Protein AF-A0A358MJB3-F1 (afdb_monomer_lite)

Radius of gyration: 23.15 Å; chains: 1; bounding box: 48×62×45 Å

Foldseek 3Di:
DDPVVVVVCVVVVVVVVVVVVPPDPPPAWDWDKAWPDPDDDAFAKTFIFTATGPPPDGDGDAADPLFFPFWWKQDPVGIDGADDDGGDPRNGIDGHHPDDIDIDTDTDDDDDDDPDPVVVVVVD

Structure (mmCIF, N/CA/C/O backbone):
data_AF-A0A358MJB3-F1
#
_entry.id   AF-A0A358MJB3-F1
#
loop_
_atom_site.group_PDB
_atom_site.id
_atom_site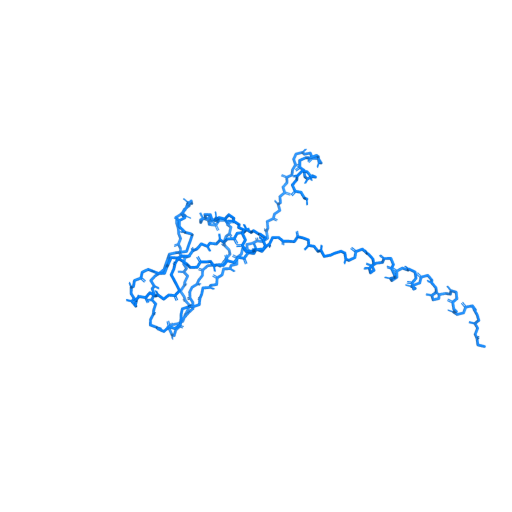.type_symbol
_atom_site.label_atom_id
_atom_site.label_alt_id
_atom_site.label_comp_id
_atom_site.label_asym_id
_atom_site.label_entity_id
_atom_site.label_seq_id
_atom_site.pdbx_PDB_ins_code
_atom_site.Cartn_x
_atom_site.Cartn_y
_atom_site.Cartn_z
_atom_site.occupancy
_atom_site.B_iso_or_equiv
_atom_site.auth_seq_id
_atom_site.auth_comp_id
_atom_site.auth_asym_id
_atom_site.auth_atom_id
_atom_site.pdbx_PDB_model_num
ATOM 1 N N . MET A 1 1 ? 30.646 -53.399 -16.638 1.00 47.75 1 MET A N 1
ATOM 2 C CA . MET A 1 1 ? 29.586 -52.392 -16.403 1.00 47.75 1 MET A CA 1
ATOM 3 C C . MET A 1 1 ? 30.109 -51.059 -16.924 1.00 47.75 1 MET A C 1
ATOM 5 O O . MET A 1 1 ? 31.195 -50.655 -16.541 1.00 47.75 1 MET A O 1
ATOM 9 N N . ASN A 1 2 ? 29.443 -50.524 -17.946 1.00 50.09 2 ASN A N 1
ATOM 10 C CA . ASN A 1 2 ? 30.062 -49.887 -19.115 1.00 50.09 2 ASN A CA 1
ATOM 11 C C . ASN A 1 2 ? 30.501 -48.429 -18.917 1.00 50.09 2 ASN A C 1
ATOM 13 O O . ASN A 1 2 ? 29.656 -47.572 -18.680 1.00 50.09 2 ASN A O 1
ATOM 17 N N . ALA A 1 3 ? 31.773 -48.127 -19.203 1.00 56.38 3 ALA A N 1
ATOM 18 C CA . ALA A 1 3 ? 32.292 -46.759 -19.364 1.00 56.38 3 ALA A CA 1
ATOM 19 C C . ALA A 1 3 ? 31.509 -45.921 -20.407 1.00 56.38 3 ALA A C 1
ATOM 21 O O . ALA A 1 3 ? 31.467 -44.695 -20.335 1.00 56.38 3 ALA A O 1
ATOM 22 N N . ALA A 1 4 ? 30.828 -46.584 -21.351 1.00 51.50 4 ALA A N 1
ATOM 23 C CA . ALA A 1 4 ? 29.938 -45.951 -22.326 1.00 51.50 4 ALA A CA 1
ATOM 24 C C . ALA A 1 4 ? 28.639 -45.386 -21.707 1.00 51.50 4 ALA A C 1
ATOM 26 O O . ALA A 1 4 ? 28.119 -44.384 -22.194 1.00 51.50 4 ALA A O 1
ATOM 27 N N . LEU A 1 5 ? 28.137 -45.981 -20.614 1.00 52.53 5 LEU A N 1
ATOM 28 C CA . LEU A 1 5 ? 26.964 -45.474 -19.885 1.00 52.53 5 LEU A CA 1
ATOM 29 C C . LEU A 1 5 ? 27.308 -44.163 -19.149 1.00 52.53 5 LEU A C 1
ATOM 31 O O . LEU A 1 5 ? 26.480 -43.263 -19.039 1.00 52.53 5 LEU A O 1
ATOM 35 N N . THR A 1 6 ? 28.563 -44.023 -18.714 1.00 58.62 6 THR A N 1
ATOM 36 C CA . THR A 1 6 ? 29.103 -42.838 -18.034 1.00 58.62 6 THR A CA 1
ATOM 37 C C . THR A 1 6 ? 29.241 -41.637 -18.974 1.00 58.62 6 THR A C 1
ATOM 39 O O . THR A 1 6 ? 28.931 -40.516 -18.578 1.00 58.62 6 THR A O 1
ATOM 42 N N . LEU A 1 7 ? 29.629 -41.855 -20.238 1.00 58.81 7 LEU A N 1
ATOM 43 C CA . LEU A 1 7 ? 29.730 -40.787 -21.245 1.00 58.81 7 LEU A CA 1
ATOM 44 C C . LEU A 1 7 ? 28.352 -40.248 -21.668 1.00 58.81 7 LEU A C 1
ATOM 46 O O . LEU A 1 7 ? 28.174 -39.041 -21.823 1.00 58.81 7 LEU A O 1
ATOM 50 N N . ALA A 1 8 ? 27.359 -41.135 -21.814 1.00 63.56 8 ALA A N 1
ATOM 51 C CA . ALA A 1 8 ? 25.985 -40.753 -22.147 1.00 63.56 8 ALA A CA 1
ATOM 52 C C . ALA A 1 8 ? 25.328 -39.907 -21.044 1.00 63.56 8 ALA A C 1
ATOM 54 O O . ALA A 1 8 ? 24.526 -39.026 -21.350 1.00 63.56 8 ALA A O 1
ATOM 55 N N . ASN A 1 9 ? 25.716 -40.133 -19.786 1.00 71.25 9 ASN A N 1
ATOM 56 C CA . ASN A 1 9 ? 25.254 -39.365 -18.631 1.00 71.25 9 ASN A CA 1
ATOM 57 C C . ASN A 1 9 ? 26.050 -38.065 -18.415 1.00 71.25 9 ASN A C 1
ATOM 59 O O . ASN A 1 9 ? 25.513 -37.109 -17.860 1.00 71.25 9 ASN A O 1
ATOM 63 N N . MET A 1 10 ? 27.289 -37.990 -18.915 1.00 76.75 10 MET A N 1
ATOM 64 C CA . MET A 1 10 ? 28.171 -36.821 -18.791 1.00 76.75 10 MET A CA 1
ATOM 65 C C . MET A 1 10 ? 27.540 -35.546 -19.363 1.00 76.75 10 MET A C 1
ATOM 67 O O . MET A 1 10 ? 27.577 -34.501 -18.726 1.00 76.75 10 MET A O 1
ATOM 71 N N . LYS A 1 11 ? 26.901 -35.630 -20.535 1.00 81.50 11 LYS A N 1
ATOM 72 C CA . LYS A 1 11 ? 26.221 -34.482 -21.164 1.00 81.50 11 LYS A CA 1
ATOM 73 C C . LYS A 1 11 ? 25.066 -33.935 -20.319 1.00 81.50 11 LYS A C 1
ATOM 75 O O . LYS A 1 11 ? 24.883 -32.725 -20.266 1.00 81.50 11 LYS A O 1
ATOM 80 N N . TYR A 1 12 ? 24.324 -34.804 -19.630 1.00 86.19 12 TYR A N 1
ATOM 81 C CA . TYR A 1 12 ? 23.244 -34.382 -18.737 1.00 86.19 12 TYR A CA 1
ATOM 82 C C . TYR A 1 12 ? 23.801 -33.774 -17.448 1.00 86.19 12 TYR A C 1
ATOM 84 O O . TYR A 1 12 ? 23.260 -32.788 -16.971 1.00 86.19 12 TYR A O 1
ATOM 92 N N . ILE A 1 13 ? 24.919 -34.293 -16.928 1.00 86.19 13 ILE A N 1
ATOM 93 C CA . ILE A 1 13 ? 25.612 -33.717 -15.764 1.00 86.19 13 ILE A CA 1
ATOM 94 C C . ILE A 1 13 ? 26.164 -32.321 -16.090 1.00 86.19 13 ILE A C 1
ATOM 96 O O . ILE A 1 13 ? 25.953 -31.389 -15.320 1.00 86.19 13 ILE A O 1
ATOM 100 N N . VAL A 1 14 ? 26.817 -32.156 -17.245 1.00 87.00 14 VAL A N 1
ATOM 101 C CA . VAL A 1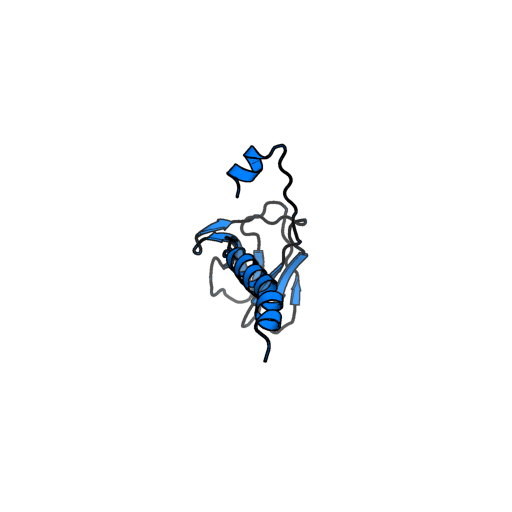 14 ? 27.333 -30.857 -17.713 1.00 87.00 14 VAL A CA 1
ATOM 102 C C . VAL A 1 14 ? 26.193 -29.863 -17.952 1.00 87.00 14 VAL A C 1
ATOM 104 O O . VAL A 1 14 ? 26.295 -28.715 -17.527 1.00 87.00 14 VAL A O 1
ATOM 107 N N . LEU A 1 15 ? 25.087 -30.298 -18.567 1.00 87.25 15 LEU A N 1
ATOM 108 C CA . LEU A 1 15 ? 23.906 -29.455 -18.766 1.00 87.25 15 LEU A CA 1
ATOM 109 C C . LEU A 1 15 ? 23.274 -29.030 -17.433 1.00 87.25 15 LEU A C 1
ATOM 111 O O . LEU A 1 15 ? 22.951 -27.857 -17.266 1.00 87.25 15 LEU A O 1
ATOM 115 N N . SER A 1 16 ? 23.133 -29.949 -16.476 1.00 83.69 16 SER A N 1
ATOM 116 C CA . SER A 1 16 ? 22.608 -29.635 -15.144 1.00 83.69 16 SER A CA 1
ATOM 117 C C . SER A 1 16 ? 23.502 -28.642 -14.402 1.00 83.69 16 SER A C 1
ATOM 119 O O . SER A 1 16 ? 22.993 -27.672 -13.853 1.00 83.69 16 SER A O 1
ATOM 121 N N . LEU A 1 17 ? 24.828 -28.819 -14.443 1.00 85.44 17 LEU A N 1
ATOM 122 C CA . LEU A 1 17 ? 25.782 -27.868 -13.858 1.00 85.44 17 LEU A CA 1
ATOM 123 C C . LEU A 1 17 ? 25.679 -26.476 -14.504 1.00 85.44 17 LEU A C 1
ATOM 125 O O . LEU A 1 17 ? 25.699 -25.471 -13.796 1.00 85.44 17 LEU A O 1
ATOM 129 N N . PHE A 1 18 ? 25.517 -26.410 -15.829 1.00 83.62 18 PHE A N 1
ATOM 130 C CA . PHE A 1 18 ? 25.342 -25.151 -16.554 1.00 83.62 18 PHE A CA 1
ATOM 131 C C . PHE A 1 18 ? 24.024 -24.446 -16.193 1.00 83.62 18 PHE A C 1
ATOM 133 O O . PHE A 1 18 ? 24.026 -23.255 -15.890 1.00 83.62 18 PHE A O 1
ATOM 140 N N . LEU A 1 19 ? 22.907 -25.181 -16.154 1.00 83.56 19 LEU A N 1
ATOM 141 C CA . LEU A 1 19 ? 21.596 -24.638 -15.783 1.00 83.56 19 LEU A CA 1
ATOM 142 C C . LEU A 1 19 ? 21.557 -24.167 -14.324 1.00 83.56 19 LEU A C 1
ATOM 144 O O . LEU A 1 19 ? 20.994 -23.115 -14.037 1.00 83.56 19 LEU A O 1
ATOM 148 N N . SER A 1 20 ? 22.189 -24.901 -13.404 1.00 79.25 20 SER A N 1
ATOM 149 C CA . SER A 1 20 ? 22.295 -24.487 -12.001 1.00 79.25 20 SER A CA 1
ATOM 150 C C . SER A 1 20 ? 23.176 -23.250 -11.816 1.00 79.25 20 SER A C 1
ATOM 152 O O . SER A 1 20 ? 22.880 -22.429 -10.954 1.00 79.25 20 SER A O 1
ATOM 154 N N . SER A 1 21 ? 24.217 -23.068 -12.635 1.00 72.25 21 SER A N 1
ATOM 155 C CA . SER A 1 21 ? 25.059 -21.864 -12.591 1.00 72.25 21 SER A CA 1
ATOM 156 C C . SER A 1 21 ? 24.356 -20.609 -13.122 1.00 72.25 21 SER A C 1
ATOM 158 O O . SER A 1 21 ? 24.790 -19.503 -12.808 1.00 72.25 21 SER A O 1
ATOM 160 N N . ALA A 1 22 ? 23.297 -20.758 -13.923 1.00 70.88 22 ALA A N 1
ATOM 161 C CA . ALA A 1 22 ? 22.502 -19.643 -14.435 1.00 70.88 22 ALA A CA 1
ATOM 162 C C . ALA A 1 22 ? 21.432 -19.153 -13.438 1.00 70.88 22 ALA A C 1
ATOM 164 O O . ALA A 1 22 ? 20.832 -18.102 -13.650 1.00 70.88 22 ALA A O 1
ATOM 165 N N . ALA A 1 23 ? 21.200 -19.883 -12.341 1.00 67.00 23 ALA A N 1
ATOM 166 C CA . ALA A 1 23 ? 20.250 -19.515 -11.294 1.00 67.00 23 ALA A CA 1
ATOM 167 C C . ALA A 1 23 ? 20.854 -18.487 -10.317 1.00 67.00 23 ALA A C 1
ATOM 169 O O . ALA A 1 23 ? 20.971 -18.740 -9.117 1.00 67.00 23 ALA A O 1
ATOM 170 N N . LEU A 1 24 ? 21.271 -17.328 -10.834 1.00 70.00 24 LEU A N 1
ATOM 171 C CA . LEU A 1 24 ? 21.651 -16.196 -9.989 1.00 70.00 24 LEU A CA 1
ATOM 172 C C . LEU A 1 24 ? 20.426 -15.713 -9.193 1.00 70.00 24 LEU A C 1
ATOM 174 O O . LEU A 1 24 ? 19.304 -15.783 -9.705 1.00 70.00 24 LEU A O 1
ATOM 178 N N . PRO A 1 25 ? 20.607 -15.221 -7.952 1.00 65.81 25 PRO A N 1
ATOM 179 C CA . PRO A 1 25 ? 19.516 -14.595 -7.224 1.00 65.81 25 PRO A CA 1
ATOM 180 C C . PRO A 1 25 ? 18.985 -13.432 -8.063 1.00 65.81 25 PRO A C 1
ATOM 182 O O . PRO A 1 25 ? 19.735 -12.534 -8.443 1.00 65.81 25 PRO A O 1
ATOM 185 N N . ALA A 1 26 ? 17.692 -13.463 -8.377 1.00 65.06 26 ALA A N 1
ATOM 186 C CA . ALA A 1 26 ? 17.045 -12.328 -9.006 1.00 65.06 26 ALA A CA 1
ATOM 187 C C . ALA A 1 26 ? 17.039 -11.178 -7.991 1.00 65.06 26 ALA A C 1
ATOM 189 O O . ALA A 1 26 ? 16.374 -11.278 -6.958 1.00 65.06 26 ALA A O 1
ATOM 190 N N . PHE A 1 27 ? 17.780 -10.104 -8.274 1.00 69.50 27 PHE A N 1
ATOM 191 C CA . PHE A 1 27 ? 17.698 -8.852 -7.525 1.00 69.50 27 PHE A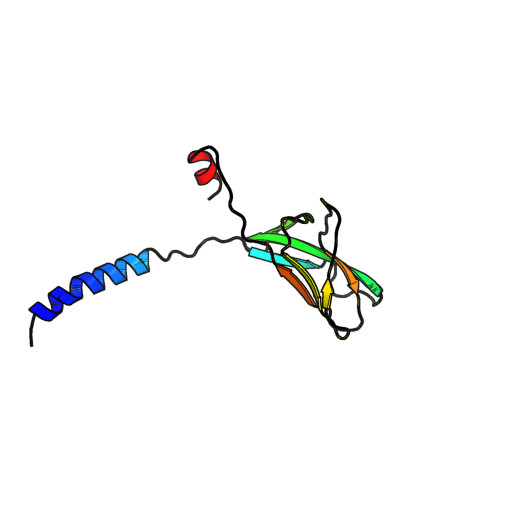 CA 1
ATOM 192 C C . PHE A 1 27 ? 16.329 -8.227 -7.790 1.00 69.50 27 PHE A C 1
ATOM 194 O O . PHE A 1 27 ? 16.134 -7.449 -8.718 1.00 69.50 27 PHE A O 1
ATOM 201 N N . SER A 1 28 ? 15.344 -8.660 -7.011 1.00 74.12 28 SER A N 1
ATOM 202 C CA . SER A 1 28 ? 14.003 -8.095 -7.027 1.00 74.12 28 SER A CA 1
ATOM 203 C C . SER A 1 28 ? 13.895 -7.084 -5.903 1.00 74.12 28 SER A C 1
ATOM 205 O O . SER A 1 28 ? 14.408 -7.307 -4.807 1.00 74.12 28 SER A O 1
ATOM 207 N N . HIS A 1 29 ? 13.203 -5.985 -6.176 1.00 85.44 29 HIS A N 1
ATOM 208 C CA . HIS A 1 29 ? 12.855 -5.033 -5.138 1.00 85.44 29 HIS A CA 1
ATOM 209 C C . HIS A 1 29 ? 11.923 -5.697 -4.115 1.00 85.44 29 HIS A C 1
ATOM 211 O O . HIS A 1 29 ? 11.043 -6.489 -4.458 1.00 85.44 29 HIS A O 1
ATOM 217 N N . GLU A 1 30 ? 12.118 -5.347 -2.854 1.00 91.81 30 GLU A N 1
ATOM 218 C CA . GLU A 1 30 ? 11.182 -5.593 -1.772 1.00 91.81 30 GLU A CA 1
ATOM 219 C C . GLU A 1 30 ? 9.939 -4.720 -1.971 1.00 91.81 30 GLU A C 1
ATOM 221 O O . GLU A 1 30 ? 10.021 -3.559 -2.385 1.00 91.81 30 GLU A O 1
ATOM 226 N N . LEU A 1 31 ? 8.781 -5.279 -1.634 1.00 94.00 31 LEU A N 1
ATOM 227 C CA . LEU A 1 31 ? 7.502 -4.587 -1.622 1.00 94.00 31 LEU A CA 1
ATOM 228 C C . LEU A 1 31 ? 6.826 -4.868 -0.282 1.00 94.00 31 LEU A C 1
ATOM 230 O O . LEU A 1 31 ? 6.617 -6.030 0.067 1.00 94.00 31 LEU A O 1
ATOM 234 N N . TRP A 1 32 ? 6.484 -3.824 0.469 1.00 96.94 32 TRP A N 1
ATOM 235 C CA . TRP A 1 32 ? 5.868 -3.983 1.786 1.00 96.94 32 TRP A CA 1
ATOM 236 C C . TRP A 1 32 ? 4.883 -2.863 2.113 1.00 96.94 32 TRP A C 1
ATOM 238 O O . TRP A 1 32 ? 4.865 -1.814 1.469 1.00 96.94 32 TRP A O 1
ATOM 248 N N . LEU A 1 33 ? 4.041 -3.108 3.117 1.00 97.50 33 LEU A N 1
ATOM 249 C CA . LEU A 1 33 ? 3.151 -2.110 3.699 1.00 97.50 33 LEU A CA 1
ATOM 250 C C . LEU A 1 33 ? 3.786 -1.574 4.982 1.00 97.50 33 LEU A C 1
ATOM 252 O O . LEU A 1 33 ? 4.055 -2.343 5.902 1.00 97.50 33 LEU A O 1
ATOM 256 N N . GLU A 1 34 ? 4.010 -0.267 5.043 1.00 97.62 34 GLU A N 1
ATOM 257 C CA . GLU A 1 34 ? 4.595 0.414 6.199 1.00 97.62 34 GLU A CA 1
ATOM 258 C C . GLU A 1 34 ? 3.538 1.313 6.856 1.00 97.62 34 GLU A C 1
ATOM 260 O O . GLU A 1 34 ? 3.174 2.343 6.276 1.00 97.62 34 GLU A O 1
ATOM 265 N N . PRO A 1 35 ? 3.001 0.955 8.033 1.00 97.50 35 PRO A N 1
ATOM 266 C CA . PRO A 1 35 ? 2.053 1.808 8.733 1.00 97.50 35 PRO A CA 1
ATOM 267 C C . PRO A 1 35 ? 2.753 3.027 9.347 1.00 97.50 35 PRO A C 1
ATOM 269 O O . PRO A 1 35 ? 3.812 2.908 9.956 1.00 97.50 35 PRO A O 1
ATOM 272 N N . GLU A 1 36 ? 2.121 4.203 9.283 1.00 98.06 36 GLU A N 1
ATOM 273 C CA . GLU A 1 36 ? 2.604 5.394 10.004 1.00 98.06 36 GLU A CA 1
ATOM 274 C C . GLU A 1 36 ? 2.586 5.170 11.528 1.00 98.06 36 GLU A C 1
ATOM 276 O O . GLU A 1 36 ? 3.387 5.738 12.273 1.00 98.06 36 GLU A O 1
ATOM 281 N N . LYS A 1 37 ? 1.643 4.343 11.999 1.00 97.94 37 LYS A N 1
ATOM 282 C CA . LYS A 1 37 ? 1.491 3.936 13.397 1.00 97.94 37 LYS A CA 1
ATOM 283 C C . LYS A 1 37 ? 1.086 2.471 13.482 1.00 97.94 37 LYS A C 1
ATOM 285 O O . LYS A 1 37 ? 0.087 2.063 12.900 1.00 97.94 37 LYS A O 1
ATOM 290 N N . TRP A 1 38 ? 1.811 1.710 14.295 1.00 95.69 38 TRP A N 1
ATOM 291 C CA . TRP A 1 38 ? 1.541 0.288 14.539 1.00 95.69 38 TRP A CA 1
ATOM 292 C C . TRP A 1 38 ? 0.321 0.029 15.431 1.00 95.69 38 TRP A C 1
ATOM 294 O O . TRP A 1 38 ? -0.220 -1.072 15.431 1.00 95.69 38 TRP A O 1
ATOM 304 N N . GLN A 1 39 ? -0.107 1.029 16.203 1.00 96.75 39 GLN A N 1
ATOM 305 C CA . GLN A 1 39 ? -1.300 0.973 17.045 1.00 96.75 39 GLN A CA 1
ATOM 306 C C . GLN A 1 39 ? -2.069 2.283 16.899 1.00 96.75 39 GLN A C 1
ATOM 308 O O . GLN A 1 39 ? -1.492 3.368 17.017 1.00 96.75 39 GLN A O 1
ATOM 313 N N . VAL A 1 40 ? -3.372 2.181 16.657 1.00 97.19 40 VAL A N 1
ATOM 314 C CA . VAL A 1 40 ? -4.286 3.321 16.548 1.00 97.19 40 VAL A CA 1
ATOM 315 C C . VAL A 1 40 ? -5.572 3.025 17.325 1.00 97.19 40 VAL A C 1
ATOM 317 O O . VAL A 1 40 ? -5.942 1.855 17.452 1.00 97.19 40 VAL A O 1
ATOM 320 N N . PRO A 1 41 ? -6.263 4.041 17.872 1.00 97.88 41 PRO A N 1
ATOM 321 C CA . PRO A 1 41 ? -7.564 3.835 18.498 1.00 97.88 41 PRO A CA 1
ATOM 322 C C . PRO A 1 41 ? -8.606 3.306 17.505 1.00 97.88 41 PRO A C 1
ATOM 324 O O . PRO A 1 41 ? -8.604 3.674 16.327 1.00 97.88 41 PRO A O 1
ATOM 327 N N . VAL A 1 42 ? -9.539 2.493 17.997 1.00 97.31 42 VAL A N 1
ATOM 328 C CA . VAL A 1 42 ? -10.669 1.991 17.202 1.00 97.31 42 VAL A CA 1
ATOM 329 C C . VAL A 1 42 ? -11.463 3.159 16.607 1.00 97.31 42 VAL A C 1
ATOM 331 O O . VAL A 1 42 ? -11.672 4.179 17.264 1.00 97.31 42 VAL A O 1
ATOM 334 N N . GLY A 1 43 ? -11.884 3.018 15.350 1.00 96.31 43 GLY A N 1
ATOM 335 C CA . GLY A 1 43 ? -12.636 4.033 14.608 1.00 96.31 43 GLY A CA 1
ATOM 336 C C . GLY A 1 43 ? -11.794 5.181 14.044 1.00 96.31 43 GLY A C 1
ATOM 337 O O . GLY A 1 43 ? -12.320 5.983 13.276 1.00 96.31 43 GLY A O 1
ATOM 338 N N . THR A 1 44 ? -10.502 5.265 14.377 1.00 97.50 44 THR A N 1
ATOM 339 C CA . THR A 1 44 ? -9.576 6.228 13.754 1.00 97.50 44 THR A CA 1
ATOM 340 C C . THR A 1 44 ? -8.923 5.645 12.503 1.00 97.50 44 THR A C 1
ATOM 342 O O . THR A 1 44 ? -9.079 4.463 12.206 1.00 97.50 44 THR A O 1
ATOM 345 N N . GLU A 1 45 ? -8.208 6.466 11.7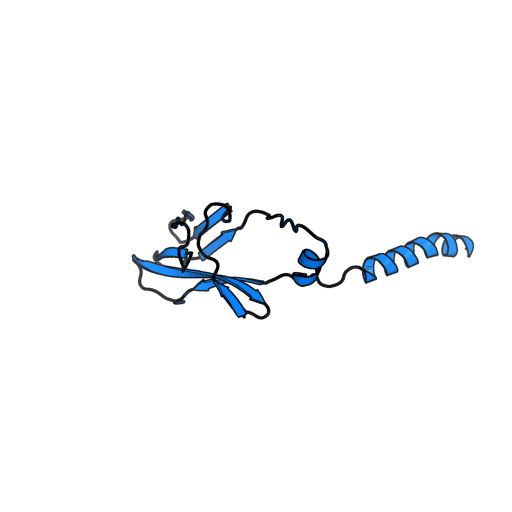37 1.00 97.19 45 GLU A N 1
ATOM 346 C CA . GLU A 1 45 ? -7.586 6.025 10.489 1.00 97.19 45 GLU A CA 1
ATOM 347 C C . GLU A 1 45 ? -6.308 5.213 10.731 1.00 97.19 45 GLU A C 1
ATOM 349 O O . GLU A 1 45 ? -5.365 5.662 11.385 1.00 97.19 45 GLU A O 1
ATOM 354 N N . ILE A 1 46 ? -6.248 4.038 10.110 1.00 98.12 46 ILE A N 1
ATOM 355 C CA . ILE A 1 46 ? -5.002 3.365 9.762 1.00 98.12 46 ILE A CA 1
ATOM 356 C C . ILE A 1 46 ? -4.494 4.019 8.480 1.00 98.12 46 ILE A C 1
ATOM 358 O O . ILE A 1 46 ? -5.186 4.011 7.459 1.00 98.12 46 ILE A O 1
ATOM 362 N N . ARG A 1 47 ? -3.277 4.558 8.540 1.00 98.44 47 ARG A N 1
ATOM 363 C CA . ARG A 1 47 ? -2.571 5.167 7.409 1.00 98.44 47 ARG A CA 1
ATOM 364 C C . ARG A 1 47 ? -1.297 4.369 7.151 1.00 98.44 47 ARG A C 1
ATOM 366 O O . ARG A 1 47 ? -0.504 4.184 8.077 1.00 98.44 47 ARG A O 1
ATOM 373 N N . ALA A 1 48 ? -1.121 3.858 5.935 1.00 98.31 48 ALA A N 1
ATOM 374 C CA . ALA A 1 48 ? 0.044 3.052 5.572 1.00 98.31 48 ALA A CA 1
ATOM 375 C C . ALA A 1 48 ? 0.530 3.310 4.139 1.00 98.31 48 ALA A C 1
ATOM 377 O O . ALA A 1 48 ? -0.247 3.570 3.218 1.00 98.31 48 ALA A O 1
ATOM 378 N N . HIS A 1 49 ? 1.841 3.208 3.956 1.00 98.25 49 HIS A N 1
ATOM 379 C CA . HIS A 1 49 ? 2.519 3.383 2.679 1.00 98.25 49 HIS A CA 1
ATOM 380 C C . HIS A 1 49 ? 2.729 2.024 2.016 1.00 98.25 49 HIS A C 1
ATOM 382 O O . HIS A 1 49 ? 3.180 1.082 2.664 1.00 98.25 49 HIS A O 1
ATOM 388 N N . ILE A 1 50 ? 2.459 1.932 0.714 1.00 97.56 50 ILE A N 1
ATOM 389 C CA . ILE A 1 50 ? 2.979 0.840 -0.111 1.00 97.56 50 ILE A CA 1
ATOM 390 C C . ILE A 1 50 ? 4.403 1.243 -0.488 1.00 97.56 50 ILE A C 1
ATOM 392 O O . ILE A 1 50 ? 4.585 2.237 -1.188 1.00 97.56 50 ILE A O 1
ATOM 396 N N . ARG A 1 51 ? 5.411 0.516 -0.014 1.00 97.06 51 ARG A N 1
ATOM 397 C CA . ARG A 1 51 ? 6.821 0.835 -0.257 1.00 97.06 51 ARG A CA 1
ATOM 398 C C . ARG A 1 51 ? 7.435 -0.142 -1.239 1.00 97.06 51 ARG A C 1
ATOM 400 O O . ARG A 1 51 ? 7.170 -1.337 -1.164 1.00 97.06 51 ARG A O 1
ATOM 407 N N . ASN A 1 52 ? 8.261 0.375 -2.143 1.00 94.38 52 ASN A N 1
ATOM 408 C CA . ASN A 1 52 ? 9.057 -0.419 -3.075 1.00 94.38 52 ASN A CA 1
ATOM 409 C C . ASN A 1 52 ? 10.530 -0.008 -2.958 1.00 94.38 52 ASN A C 1
ATOM 411 O O . ASN A 1 52 ? 10.841 1.185 -3.045 1.00 94.38 52 ASN A O 1
ATOM 415 N N . GLY A 1 53 ? 11.421 -0.963 -2.690 1.00 92.75 53 GLY A N 1
ATOM 416 C CA . GLY A 1 53 ? 12.808 -0.660 -2.342 1.00 92.75 53 GLY A CA 1
ATOM 417 C C . GLY A 1 53 ? 13.703 -1.879 -2.153 1.00 92.75 53 GLY A C 1
ATOM 418 O O . GLY A 1 53 ? 13.390 -2.963 -2.617 1.00 92.75 53 GLY A O 1
ATOM 419 N N . GLU A 1 54 ? 14.826 -1.700 -1.466 1.00 89.94 54 GLU A N 1
ATOM 420 C CA . GLU A 1 54 ? 15.774 -2.768 -1.124 1.00 89.94 54 GLU A CA 1
ATOM 421 C C . GLU A 1 54 ? 16.328 -2.507 0.281 1.00 89.94 54 GLU A C 1
ATOM 423 O O . GLU A 1 54 ? 16.537 -1.347 0.661 1.00 89.94 54 GLU A O 1
ATOM 428 N N . LYS A 1 55 ? 16.597 -3.560 1.065 1.00 90.31 55 LYS A N 1
ATOM 429 C CA . LYS A 1 55 ? 17.112 -3.433 2.439 1.00 90.31 55 LYS A CA 1
ATOM 430 C C . LYS A 1 55 ? 16.200 -2.558 3.318 1.00 90.31 55 LYS A C 1
ATOM 432 O O . LYS A 1 55 ? 16.696 -1.769 4.129 1.00 90.31 55 LYS A O 1
ATOM 437 N N . LEU A 1 56 ? 14.882 -2.655 3.119 1.00 90.94 56 LEU A N 1
ATOM 438 C CA . LEU A 1 56 ? 13.833 -1.854 3.762 1.00 90.94 56 LEU A CA 1
ATOM 439 C C . LEU A 1 56 ? 14.001 -0.334 3.594 1.00 90.94 56 LEU A C 1
ATOM 441 O O . LEU A 1 56 ? 13.575 0.459 4.435 1.00 90.94 56 LEU A O 1
ATOM 445 N N . LYS A 1 57 ? 14.621 0.100 2.493 1.00 92.38 57 LYS A N 1
ATOM 446 C CA . LYS A 1 57 ? 14.702 1.508 2.089 1.00 92.38 57 LYS A CA 1
ATOM 447 C C . LYS A 1 57 ? 14.143 1.644 0.688 1.00 92.38 57 LYS A C 1
ATOM 449 O O . LYS A 1 57 ? 14.595 0.975 -0.233 1.00 92.38 57 LYS A O 1
ATOM 454 N N . GLY A 1 58 ? 13.152 2.509 0.525 1.00 92.81 58 GLY A N 1
ATOM 455 C CA . GLY A 1 58 ? 12.401 2.572 -0.721 1.00 92.81 58 GLY A CA 1
ATOM 456 C C . GLY A 1 58 ? 11.552 3.816 -0.856 1.00 92.81 58 GLY A C 1
ATOM 457 O O . GLY A 1 58 ? 11.500 4.650 0.049 1.00 92.81 58 GLY A O 1
ATOM 458 N N . LEU A 1 59 ? 10.879 3.911 -1.993 1.00 94.69 59 LEU A N 1
ATOM 459 C CA . LEU A 1 59 ? 9.950 4.984 -2.318 1.00 94.69 59 LEU A CA 1
ATOM 460 C C . LEU A 1 59 ? 8.535 4.602 -1.889 1.00 94.69 59 LEU A C 1
ATOM 462 O O . LEU A 1 59 ? 8.169 3.425 -1.909 1.00 94.69 59 LEU A O 1
ATOM 466 N N . ASP A 1 60 ? 7.742 5.615 -1.560 1.00 97.31 60 ASP A N 1
ATOM 467 C CA . ASP A 1 60 ? 6.313 5.446 -1.333 1.00 97.31 60 ASP A CA 1
ATOM 468 C C . ASP A 1 60 ? 5.593 5.452 -2.683 1.00 97.31 60 ASP A C 1
ATOM 470 O O . ASP A 1 60 ? 5.716 6.389 -3.477 1.00 97.31 60 ASP A O 1
ATOM 474 N N . LEU A 1 61 ? 4.840 4.391 -2.953 1.00 96.25 61 LEU A N 1
ATOM 475 C CA . LEU A 1 61 ? 3.981 4.299 -4.120 1.00 96.25 61 LEU A CA 1
ATOM 476 C C . LEU A 1 61 ? 2.646 4.977 -3.814 1.00 96.25 61 LEU A C 1
ATOM 478 O O . LEU A 1 61 ? 1.993 4.671 -2.816 1.00 96.25 61 LEU A O 1
ATOM 482 N N . ALA A 1 62 ? 2.241 5.884 -4.698 1.00 97.12 62 ALA A N 1
ATOM 483 C CA . ALA A 1 62 ? 0.929 6.508 -4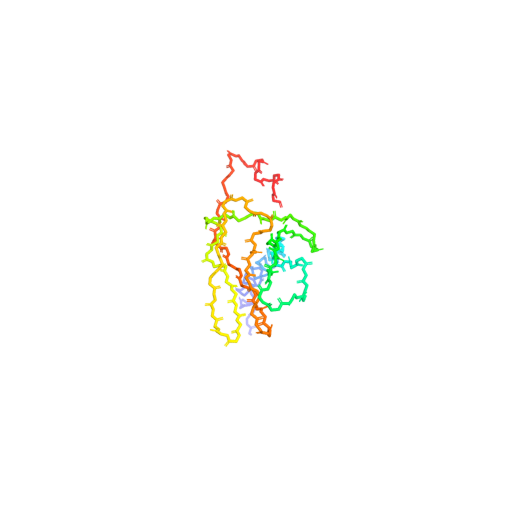.638 1.00 97.12 62 ALA A CA 1
ATOM 484 C C . ALA A 1 62 ? -0.178 5.539 -5.074 1.00 97.12 62 ALA A C 1
ATOM 486 O O . ALA A 1 62 ? 0.065 4.589 -5.829 1.00 97.12 62 ALA A O 1
ATOM 487 N N . TRP A 1 63 ? -1.406 5.809 -4.634 1.00 97.62 63 TRP A N 1
ATOM 488 C CA . TRP A 1 63 ? -2.571 5.043 -5.058 1.00 97.62 63 TRP A CA 1
ATOM 489 C C . TRP A 1 63 ? -2.837 5.253 -6.554 1.00 97.62 63 TRP A C 1
ATOM 491 O O . TRP A 1 63 ? -2.979 6.382 -7.033 1.00 97.62 63 TRP A O 1
ATOM 501 N N . PHE A 1 64 ? -2.920 4.150 -7.295 1.00 95.88 64 PHE A N 1
ATOM 502 C CA . PHE A 1 64 ? -3.277 4.132 -8.709 1.00 95.88 64 PHE A CA 1
ATOM 503 C C . PHE A 1 64 ? -4.163 2.923 -8.977 1.00 95.88 64 PHE A C 1
ATOM 505 O O . PHE A 1 64 ? -3.697 1.797 -8.839 1.00 95.88 64 PHE A O 1
ATOM 512 N N . GLU A 1 65 ? -5.408 3.148 -9.396 1.00 94.50 65 GLU A N 1
ATOM 513 C CA . GLU A 1 65 ? -6.404 2.087 -9.608 1.00 94.50 65 GLU A CA 1
ATOM 514 C C . GLU A 1 65 ? -5.866 0.943 -10.482 1.00 94.50 65 GLU A C 1
ATOM 516 O O . GLU A 1 65 ? -5.982 -0.228 -10.144 1.00 94.50 65 GLU A O 1
ATOM 521 N N . ASN A 1 66 ? -5.155 1.281 -11.559 1.00 94.00 66 ASN A N 1
ATOM 522 C CA . ASN A 1 66 ? -4.575 0.314 -12.491 1.00 94.00 66 ASN A CA 1
ATOM 523 C C . ASN A 1 66 ? -3.314 -0.417 -11.979 1.00 94.00 66 ASN A C 1
ATOM 525 O O . ASN A 1 66 ? -2.713 -1.181 -12.732 1.00 94.00 66 ASN A O 1
ATOM 529 N N . ARG A 1 67 ? -2.873 -0.163 -10.742 1.00 93.81 67 ARG A N 1
ATOM 530 C CA . ARG A 1 67 ? -1.726 -0.827 -10.090 1.00 93.81 67 ARG A CA 1
ATOM 531 C C . ARG A 1 67 ? -2.139 -1.650 -8.868 1.00 93.81 67 ARG A C 1
ATOM 533 O O . ARG A 1 67 ? -1.272 -2.090 -8.109 1.00 93.81 67 ARG A O 1
ATOM 540 N N . ILE A 1 68 ? -3.439 -1.835 -8.653 1.00 96.50 68 ILE A N 1
ATOM 541 C CA . ILE A 1 68 ? -3.988 -2.513 -7.483 1.00 96.50 68 ILE A CA 1
ATOM 542 C C . ILE A 1 68 ? -5.018 -3.540 -7.953 1.00 96.50 68 ILE A C 1
ATOM 544 O O . ILE A 1 68 ? -6.104 -3.174 -8.385 1.00 96.50 68 ILE A O 1
ATOM 548 N N . ASP A 1 69 ? -4.688 -4.825 -7.820 1.00 96.62 69 ASP A N 1
ATOM 549 C CA . ASP A 1 69 ? -5.662 -5.910 -7.994 1.00 96.62 69 ASP A CA 1
ATOM 550 C C . ASP A 1 69 ? -6.477 -6.099 -6.714 1.00 96.62 69 ASP A C 1
ATOM 552 O O . ASP A 1 69 ? -7.686 -6.321 -6.751 1.00 96.62 69 ASP A O 1
ATOM 556 N N . ARG A 1 70 ? -5.802 -6.024 -5.559 1.00 97.25 70 ARG A N 1
ATOM 557 C CA . ARG A 1 70 ? -6.429 -6.091 -4.237 1.00 97.25 70 ARG A CA 1
ATOM 558 C C . ARG A 1 70 ? -5.757 -5.110 -3.299 1.00 97.25 70 ARG A C 1
ATOM 560 O O . ARG A 1 70 ? -4.532 -5.083 -3.188 1.00 97.25 70 ARG A O 1
ATOM 567 N N . LEU A 1 71 ? -6.572 -4.353 -2.584 1.00 97.94 71 LEU A N 1
ATOM 568 C CA . LEU A 1 71 ? -6.164 -3.627 -1.396 1.00 97.94 71 LEU A CA 1
ATOM 569 C C . LEU A 1 71 ? -7.314 -3.714 -0.401 1.00 97.94 71 LEU A C 1
ATOM 571 O O . LEU A 1 71 ? -8.419 -3.254 -0.677 1.00 97.94 71 LEU A O 1
ATOM 575 N N . GLU A 1 72 ? -7.081 -4.373 0.725 1.00 98.44 72 GLU A N 1
ATOM 576 C CA . GLU A 1 72 ? -8.148 -4.740 1.653 1.00 98.44 72 GLU A CA 1
ATOM 577 C C . GLU A 1 72 ? -7.635 -4.843 3.090 1.00 98.44 72 GLU A C 1
ATOM 579 O O . GLU A 1 72 ? -6.451 -5.070 3.345 1.00 98.44 72 GLU A O 1
ATOM 584 N N . ARG A 1 73 ? -8.558 -4.675 4.034 1.00 98.31 73 ARG A N 1
ATOM 585 C CA . ARG A 1 73 ? -8.356 -4.849 5.468 1.00 98.31 73 ARG A CA 1
ATOM 586 C C . ARG A 1 73 ? -9.153 -6.059 5.930 1.00 98.31 73 ARG A C 1
ATOM 588 O O . ARG A 1 73 ? -10.348 -6.144 5.657 1.00 98.31 73 ARG A O 1
ATOM 595 N N . HIS A 1 74 ? -8.491 -6.978 6.617 1.00 98.44 74 HIS A N 1
ATOM 596 C CA . HIS A 1 74 ? -9.102 -8.124 7.283 1.00 98.44 74 HIS A CA 1
ATOM 597 C C . HIS A 1 74 ? -9.110 -7.873 8.787 1.00 98.44 74 HIS A C 1
ATOM 599 O O . HIS A 1 74 ? -8.120 -7.399 9.347 1.00 98.44 74 HIS A O 1
ATOM 605 N N . ASP A 1 75 ? -10.215 -8.205 9.437 1.00 98.06 75 ASP A N 1
ATOM 606 C CA . ASP A 1 75 ? -10.397 -8.092 10.884 1.00 98.06 75 ASP A CA 1
ATOM 607 C C . ASP A 1 75 ? -11.485 -9.066 11.376 1.00 98.06 75 ASP A C 1
ATOM 609 O O . ASP A 1 75 ? -11.973 -9.903 10.614 1.00 98.06 75 ASP A O 1
ATOM 613 N N . GLY A 1 76 ? -11.880 -8.969 12.650 1.00 96.94 76 GLY A N 1
ATOM 614 C CA . GLY A 1 76 ? -12.914 -9.831 13.240 1.00 96.94 76 GLY A CA 1
ATOM 615 C C . GLY A 1 76 ? -14.297 -9.742 12.574 1.00 96.94 76 GLY A C 1
ATOM 616 O O . GLY A 1 76 ? -15.077 -10.686 12.667 1.00 96.94 76 GLY A O 1
ATOM 617 N N . GLY A 1 77 ? -14.601 -8.641 11.886 1.00 94.94 77 GLY A N 1
ATOM 618 C CA . GLY A 1 77 ? -15.821 -8.415 11.113 1.00 94.94 77 GLY A CA 1
ATOM 619 C C . GLY A 1 77 ? -15.755 -8.875 9.651 1.00 94.94 77 GLY A C 1
ATOM 620 O O . GLY A 1 77 ? -16.772 -8.814 8.961 1.00 94.94 77 GLY A O 1
ATOM 621 N N . GLY A 1 78 ? -14.601 -9.353 9.171 1.00 97.50 78 GLY A N 1
ATOM 622 C CA . GLY A 1 78 ? -14.421 -9.872 7.813 1.00 97.50 78 GLY A CA 1
ATOM 623 C C . GLY A 1 78 ? -13.459 -9.044 6.960 1.00 97.50 78 GLY A C 1
ATOM 624 O O . GLY A 1 78 ? -12.464 -8.520 7.455 1.00 97.50 78 GLY A O 1
ATOM 625 N N . VAL A 1 79 ? -13.733 -8.979 5.653 1.00 98.25 79 VAL A N 1
ATOM 626 C CA . VAL A 1 79 ? -12.877 -8.319 4.655 1.00 98.25 79 VAL A CA 1
ATOM 627 C C . VAL A 1 79 ? -13.533 -7.028 4.180 1.00 98.25 79 VAL A C 1
ATOM 629 O O . VAL A 1 79 ? -14.677 -7.033 3.730 1.00 98.25 79 VAL A O 1
ATOM 632 N N . THR A 1 80 ? -12.793 -5.923 4.248 1.00 98.00 80 THR A N 1
ATOM 633 C CA . THR A 1 80 ? -13.201 -4.607 3.742 1.00 98.00 80 THR A CA 1
ATOM 634 C C . THR A 1 80 ? -12.244 -4.161 2.640 1.00 98.00 80 THR A C 1
ATOM 636 O O . THR A 1 80 ? -11.048 -4.026 2.892 1.00 98.00 80 THR A O 1
ATOM 639 N N . ALA A 1 81 ? -12.746 -3.899 1.432 1.00 97.81 81 ALA A N 1
ATOM 640 C CA . ALA A 1 81 ? -11.940 -3.306 0.365 1.00 97.81 81 ALA A CA 1
ATOM 641 C C . ALA A 1 81 ? -11.555 -1.856 0.709 1.00 97.81 81 ALA A C 1
ATOM 643 O O . ALA A 1 81 ? -12.368 -1.098 1.237 1.00 97.81 81 ALA A O 1
ATOM 644 N N . ILE A 1 82 ? -10.321 -1.469 0.393 1.00 97.69 82 ILE A N 1
ATOM 645 C CA . ILE A 1 82 ? -9.789 -0.122 0.608 1.00 97.69 82 ILE A CA 1
ATOM 646 C C . ILE A 1 82 ? -9.711 0.581 -0.745 1.00 97.69 82 ILE A C 1
ATOM 648 O O . ILE A 1 82 ? -9.021 0.137 -1.663 1.00 97.69 82 ILE A O 1
ATOM 652 N N . THR A 1 83 ? -10.402 1.708 -0.855 1.00 95.94 83 THR A N 1
ATOM 653 C CA . THR A 1 83 ? -10.383 2.579 -2.034 1.00 95.94 83 THR A CA 1
ATOM 654 C C . THR A 1 83 ? -9.559 3.830 -1.753 1.00 95.94 83 THR A C 1
ATOM 656 O O . THR A 1 83 ? -9.518 4.291 -0.616 1.00 95.94 83 THR A O 1
ATOM 659 N N . GLY A 1 84 ? -8.966 4.421 -2.784 1.00 94.62 84 GLY A N 1
ATOM 660 C CA . GLY A 1 84 ? -8.219 5.674 -2.685 1.00 94.62 84 GLY A CA 1
ATOM 661 C C . GLY A 1 84 ? -8.502 6.580 -3.875 1.00 94.62 84 GLY A C 1
ATOM 662 O O . GLY A 1 84 ? -9.320 6.257 -4.739 1.00 94.62 84 GLY A O 1
ATOM 663 N N . ARG A 1 85 ? -7.841 7.736 -3.915 1.00 96.00 85 ARG A N 1
ATOM 664 C CA . ARG A 1 85 ? -7.868 8.646 -5.063 1.00 96.00 85 ARG A CA 1
ATOM 665 C C . ARG A 1 85 ? -6.548 8.563 -5.813 1.00 96.00 85 ARG A C 1
ATOM 667 O O . ARG A 1 85 ? -5.492 8.335 -5.229 1.00 96.00 85 ARG A O 1
ATOM 674 N N . MET A 1 86 ? -6.609 8.766 -7.129 1.00 97.25 86 MET A N 1
ATOM 675 C CA . MET A 1 86 ? -5.424 8.773 -7.990 1.00 97.25 86 MET A CA 1
ATOM 676 C C . MET A 1 86 ? -4.380 9.763 -7.463 1.00 97.25 86 MET A C 1
ATOM 678 O O . MET A 1 86 ? -4.641 10.963 -7.410 1.00 97.25 86 MET A O 1
ATOM 682 N N . GLY A 1 87 ? -3.200 9.252 -7.109 1.00 97.06 87 GLY A N 1
ATOM 683 C CA . GLY A 1 87 ? -2.088 10.044 -6.587 1.00 97.06 87 GLY A CA 1
ATOM 684 C C . GLY A 1 87 ? -2.015 10.164 -5.061 1.00 97.06 87 GLY A C 1
ATOM 685 O O . GLY A 1 87 ? -1.079 10.801 -4.582 1.00 97.06 87 GLY A O 1
ATOM 686 N N . ASP A 1 88 ? -2.931 9.559 -4.296 1.00 97.12 88 ASP A N 1
ATOM 687 C CA . ASP A 1 88 ? -2.898 9.635 -2.830 1.00 97.12 88 ASP A CA 1
ATOM 688 C C . ASP A 1 88 ? -1.613 9.020 -2.249 1.00 97.12 88 ASP A C 1
ATOM 690 O O . ASP A 1 88 ? -1.207 7.911 -2.610 1.00 97.12 88 ASP A O 1
ATOM 694 N N . VAL A 1 89 ? -1.003 9.746 -1.307 1.00 96.44 89 VAL A N 1
ATOM 695 C CA . VAL A 1 89 ? 0.111 9.303 -0.459 1.00 96.44 89 VAL A CA 1
ATOM 696 C C . VAL A 1 89 ? -0.204 9.744 0.981 1.00 96.44 89 VAL A C 1
ATOM 698 O O . VAL A 1 89 ? -0.312 10.950 1.216 1.00 96.44 89 VAL A O 1
ATOM 701 N N . PRO A 1 90 ? -0.360 8.832 1.961 1.00 97.12 90 PRO A N 1
ATOM 702 C CA . PRO A 1 90 ? -0.254 7.373 1.862 1.00 97.12 90 PRO A CA 1
ATOM 703 C C . PRO A 1 90 ? -1.360 6.744 1.002 1.00 97.12 90 PRO A C 1
ATOM 705 O O . PRO A 1 90 ? -2.489 7.224 0.978 1.00 97.12 90 PRO A O 1
ATOM 708 N N . ALA A 1 91 ? -1.034 5.643 0.320 1.00 97.12 91 ALA A N 1
ATOM 709 C CA . ALA A 1 91 ? -1.966 4.939 -0.564 1.00 97.12 91 ALA A CA 1
ATOM 710 C C . ALA A 1 91 ? -3.013 4.092 0.183 1.00 97.12 91 ALA A C 1
ATOM 712 O O . ALA A 1 91 ? -4.003 3.675 -0.415 1.00 97.12 91 ALA A O 1
ATOM 713 N N . VAL A 1 92 ? -2.797 3.810 1.473 1.00 98.06 92 VAL A N 1
ATOM 714 C CA . VAL A 1 92 ? -3.709 3.017 2.301 1.00 98.06 92 VAL A CA 1
ATOM 715 C C . VAL A 1 92 ? -4.274 3.896 3.407 1.00 98.06 92 VAL A C 1
ATOM 717 O O . VAL A 1 92 ? -3.541 4.309 4.307 1.00 98.06 92 VAL A O 1
ATOM 720 N N . ILE A 1 93 ? -5.579 4.158 3.344 1.00 97.75 93 ILE A N 1
ATOM 721 C CA . ILE A 1 93 ? -6.333 4.877 4.374 1.00 97.75 93 ILE A CA 1
ATOM 722 C C . ILE A 1 93 ? -7.623 4.098 4.629 1.00 97.75 93 ILE A C 1
ATOM 724 O O . ILE A 1 93 ? -8.436 3.913 3.728 1.00 97.75 93 ILE A O 1
ATOM 728 N N . THR A 1 94 ? -7.805 3.603 5.850 1.00 97.62 94 THR A N 1
ATOM 729 C CA . THR A 1 94 ? -8.988 2.819 6.242 1.00 97.62 94 THR A CA 1
ATOM 730 C C . THR A 1 94 ? -9.281 3.018 7.725 1.00 97.62 94 THR A C 1
ATOM 732 O O . THR A 1 94 ? -8.338 3.138 8.507 1.00 97.62 94 THR A O 1
ATOM 735 N N . PRO A 1 95 ? -10.549 3.015 8.167 1.00 97.38 95 PRO A N 1
ATOM 736 C CA . PRO A 1 95 ? -10.854 3.013 9.593 1.00 97.38 95 PRO A CA 1
ATOM 737 C C . PRO A 1 95 ? -10.326 1.740 10.269 1.00 97.38 95 PRO A C 1
ATOM 739 O O . PRO A 1 95 ? -10.387 0.648 9.698 1.00 97.38 95 PRO A O 1
ATOM 742 N N . ALA A 1 96 ? -9.824 1.887 11.492 1.00 97.81 96 ALA A N 1
ATOM 743 C CA . ALA A 1 96 ? -9.425 0.791 12.359 1.00 97.81 96 ALA A CA 1
ATOM 744 C C . ALA A 1 96 ? -10.658 0.104 12.956 1.00 97.81 96 ALA A C 1
ATOM 746 O O . ALA A 1 96 ? -11.475 0.761 13.609 1.00 97.81 96 ALA A O 1
ATOM 747 N N . ALA A 1 97 ? -10.768 -1.214 12.790 1.00 97.50 97 ALA A N 1
ATOM 748 C CA . ALA A 1 97 ? -11.704 -2.013 13.575 1.00 97.50 97 ALA A CA 1
ATOM 749 C C . ALA A 1 97 ? -11.101 -2.395 14.927 1.00 97.50 97 ALA A C 1
ATOM 751 O O . ALA A 1 97 ? -9.904 -2.237 15.178 1.00 97.50 97 ALA A O 1
ATOM 752 N N . GLU A 1 98 ? -11.958 -2.929 15.787 1.00 97.31 98 GLU A N 1
ATOM 753 C CA . GLU A 1 98 ? -11.556 -3.542 17.040 1.00 97.31 98 GLU A CA 1
ATOM 754 C C . GLU A 1 98 ? -10.638 -4.754 16.801 1.00 97.31 98 GLU A C 1
ATOM 756 O O . GLU A 1 98 ? -10.904 -5.606 15.953 1.00 97.31 98 GLU A O 1
ATOM 761 N N . GLY A 1 99 ? -9.547 -4.832 17.568 1.00 96.56 99 GLY A N 1
ATOM 762 C CA . GLY A 1 99 ? -8.594 -5.941 17.512 1.00 96.56 99 GLY A CA 1
ATOM 763 C C . GLY A 1 99 ? -7.550 -5.836 16.392 1.00 96.56 99 GLY A C 1
ATOM 764 O O . GLY A 1 99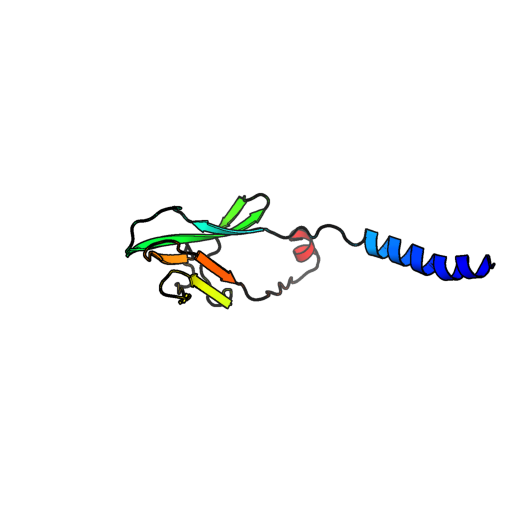 ? -7.092 -4.750 16.026 1.00 96.56 99 GLY A O 1
ATOM 765 N N . LEU A 1 100 ? -7.102 -6.994 15.893 1.00 97.56 100 LEU A N 1
ATOM 766 C CA . LEU A 1 100 ? -6.059 -7.080 14.869 1.00 97.56 100 LEU A CA 1
ATOM 767 C C . LEU A 1 100 ? -6.623 -6.699 13.497 1.00 97.56 100 LEU A C 1
ATOM 769 O O . LEU A 1 100 ? -7.553 -7.328 13.001 1.00 97.56 100 LEU A O 1
ATOM 773 N N . ASN A 1 101 ? -5.999 -5.704 12.874 1.00 98.12 101 ASN A N 1
ATOM 774 C CA . ASN A 1 101 ? -6.280 -5.283 11.510 1.00 98.12 101 ASN A CA 1
ATOM 775 C C . ASN A 1 101 ? -5.129 -5.766 10.617 1.00 98.12 101 ASN A C 1
ATOM 777 O O . ASN A 1 101 ? -3.983 -5.368 10.827 1.00 98.12 101 ASN A O 1
ATOM 781 N N . VAL A 1 102 ? -5.416 -6.614 9.632 1.00 98.19 102 VAL A N 1
ATOM 782 C CA . VAL A 1 102 ? -4.429 -7.128 8.672 1.00 98.19 102 VAL A CA 1
ATOM 783 C C . VAL A 1 102 ? -4.651 -6.447 7.330 1.00 98.19 102 VAL A C 1
ATOM 785 O O . VAL A 1 102 ? -5.740 -6.522 6.769 1.00 98.19 102 VAL A O 1
ATOM 788 N N . LEU A 1 103 ? -3.627 -5.777 6.810 1.00 98.31 103 LEU A N 1
ATOM 789 C CA . LEU A 1 103 ? -3.672 -5.154 5.490 1.00 98.31 103 LEU A CA 1
ATOM 790 C C . LEU A 1 103 ? -3.132 -6.127 4.440 1.00 98.31 103 LEU A C 1
ATOM 792 O O . LEU A 1 103 ? -2.076 -6.729 4.633 1.00 98.31 103 LEU A O 1
ATOM 796 N N . VAL A 1 104 ? -3.839 -6.256 3.321 1.00 98.19 104 VAL A N 1
ATOM 797 C CA . VAL A 1 104 ? -3.445 -7.091 2.182 1.00 98.19 104 VAL A CA 1
ATOM 798 C C . VAL A 1 104 ? -3.346 -6.209 0.948 1.00 98.19 104 VAL A C 1
ATOM 800 O O . VAL A 1 104 ? -4.278 -5.470 0.637 1.00 98.19 104 VAL A O 1
ATOM 803 N N . TYR A 1 105 ? -2.223 -6.310 0.239 1.00 97.94 105 TYR A N 1
ATOM 804 C CA . TYR A 1 105 ? -1.988 -5.645 -1.037 1.00 97.94 105 TYR A CA 1
ATOM 805 C C . TYR A 1 105 ? -1.543 -6.660 -2.092 1.00 97.94 105 TYR A C 1
ATOM 807 O O . TYR A 1 105 ? -0.692 -7.507 -1.826 1.00 97.94 105 TYR A O 1
ATOM 815 N N . GLN A 1 106 ? -2.106 -6.552 -3.293 1.00 97.12 106 GLN A N 1
ATOM 816 C CA . GLN A 1 106 ? -1.702 -7.298 -4.478 1.00 97.12 106 GLN A CA 1
ATOM 817 C C . GLN A 1 106 ? -1.662 -6.349 -5.678 1.00 97.12 106 GLN A C 1
ATOM 819 O O . GLN A 1 106 ? -2.657 -5.687 -5.984 1.00 97.12 106 GLN A O 1
ATOM 824 N N . SER A 1 107 ? -0.531 -6.317 -6.383 1.00 94.69 107 SER A N 1
ATOM 825 C CA . SER A 1 107 ? -0.410 -5.644 -7.676 1.00 94.69 107 SER A CA 1
ATOM 826 C C . SER A 1 107 ? -0.667 -6.615 -8.833 1.00 94.69 107 SER A C 1
ATOM 828 O O . SER A 1 107 ? -0.277 -7.784 -8.729 1.00 94.69 107 SER A O 1
ATOM 830 N N . PRO A 1 108 ? -1.209 -6.140 -9.967 1.00 94.12 108 PRO A N 1
ATOM 831 C CA . PRO A 1 108 ? -1.178 -6.905 -11.204 1.00 94.12 108 PRO A CA 1
ATOM 832 C C . PRO A 1 108 ? 0.261 -7.065 -11.715 1.00 94.12 108 PRO A C 1
ATOM 834 O O . PRO A 1 108 ? 1.133 -6.242 -11.403 1.00 94.12 108 PRO A O 1
ATOM 837 N N . PRO A 1 109 ? 0.533 -8.080 -12.554 1.00 91.00 109 PRO A N 1
ATOM 838 C CA . PRO A 1 109 ? 1.765 -8.122 -13.325 1.00 91.00 109 PRO A CA 1
ATOM 839 C C . PRO A 1 109 ? 1.848 -6.894 -14.242 1.00 91.00 109 PRO A C 1
ATOM 841 O O . PRO A 1 109 ? 0.902 -6.558 -14.952 1.00 91.00 109 PRO A O 1
ATOM 844 N N . SER A 1 110 ? 3.006 -6.237 -14.248 1.00 84.94 110 SER A N 1
ATOM 845 C CA . SER A 1 110 ? 3.279 -5.077 -15.096 1.00 84.94 110 SER A CA 1
ATOM 846 C C . SER A 1 110 ? 4.420 -5.389 -16.055 1.00 84.94 110 SER A C 1
ATOM 848 O O . SER A 1 110 ? 5.432 -5.966 -15.664 1.00 84.94 110 SER A O 1
ATOM 850 N N . THR A 1 111 ? 4.255 -5.013 -17.323 1.00 87.00 111 THR A N 1
ATOM 851 C CA . THR A 1 111 ? 5.305 -5.126 -18.342 1.00 87.00 111 THR A CA 1
ATOM 852 C C . THR A 1 111 ? 5.834 -3.738 -18.660 1.00 87.00 111 THR A C 1
ATOM 854 O O . THR A 1 111 ? 5.103 -2.898 -19.187 1.00 87.00 111 THR A O 1
ATOM 857 N N . LEU A 1 112 ? 7.113 -3.506 -18.371 1.00 83.12 112 LEU A N 1
ATOM 858 C CA . LEU A 1 112 ? 7.803 -2.284 -18.766 1.00 83.12 112 LEU A CA 1
ATOM 859 C C . LEU A 1 112 ? 8.315 -2.427 -20.201 1.00 83.12 112 LEU A C 1
ATOM 861 O O . LEU A 1 112 ? 8.875 -3.456 -20.575 1.00 83.12 112 LEU A O 1
ATOM 865 N N . LYS A 1 113 ? 8.105 -1.389 -21.011 1.00 89.50 113 LYS A N 1
ATOM 866 C CA . LYS A 1 113 ? 8.642 -1.288 -22.371 1.00 89.50 113 LYS A CA 1
ATOM 867 C C . LYS A 1 113 ? 9.626 -0.130 -22.412 1.00 89.50 113 LYS A C 1
ATOM 869 O O . LYS A 1 113 ? 9.302 0.960 -21.948 1.00 89.50 113 LYS A O 1
ATOM 874 N N . TYR A 1 114 ? 10.795 -0.379 -22.983 1.00 90.12 114 TYR A N 1
ATOM 875 C CA . TYR A 1 114 ? 11.837 0.620 -23.186 1.00 90.12 114 TYR A CA 1
ATOM 876 C C . TYR A 1 114 ? 12.020 0.848 -24.683 1.00 90.12 114 TYR A C 1
ATOM 878 O O . TYR A 1 114 ? 11.949 -0.099 -25.465 1.00 90.12 114 TYR A O 1
ATOM 886 N N . ASP A 1 115 ? 12.258 2.099 -25.078 1.00 93.31 115 ASP A N 1
ATOM 887 C CA . ASP A 1 115 ? 12.431 2.460 -26.494 1.00 93.31 115 ASP A CA 1
ATOM 888 C C . ASP A 1 115 ? 13.754 1.947 -27.080 1.00 93.31 115 ASP A C 1
ATOM 890 O O . ASP A 1 115 ? 13.894 1.844 -28.296 1.00 93.31 115 ASP A O 1
ATOM 894 N N . SER A 1 116 ? 14.738 1.664 -26.222 1.00 94.31 116 SER A N 1
ATOM 895 C CA . SER A 1 116 ? 16.052 1.167 -26.617 1.00 94.31 116 SER A CA 1
ATOM 896 C C . SER A 1 116 ? 16.626 0.225 -25.563 1.00 94.31 116 SER A C 1
ATOM 898 O O . SER A 1 116 ? 16.196 0.225 -24.403 1.00 94.31 116 SER A O 1
ATOM 900 N N . TRP A 1 117 ? 17.611 -0.570 -25.979 1.00 91.69 117 TRP A N 1
ATOM 901 C CA . TRP A 1 117 ? 18.323 -1.484 -25.092 1.00 91.69 117 TRP A CA 1
ATOM 902 C C . TRP A 1 117 ? 19.073 -0.734 -23.987 1.00 91.69 117 TRP A C 1
ATOM 904 O O . TRP A 1 117 ? 19.003 -1.122 -22.828 1.00 91.69 117 TRP A O 1
ATOM 914 N N . GLU A 1 118 ? 19.701 0.394 -24.314 1.00 93.12 118 GLU A N 1
ATOM 915 C CA . GLU A 1 118 ? 20.498 1.189 -23.374 1.00 93.12 118 GLU A CA 1
ATOM 916 C C . GLU A 1 118 ? 19.643 1.728 -22.216 1.00 93.12 118 GLU A C 1
ATOM 918 O O . GLU A 1 118 ? 20.099 1.783 -21.076 1.00 93.12 118 GLU A O 1
ATOM 923 N N . LYS A 1 119 ? 18.376 2.094 -22.475 1.00 88.75 119 LYS A N 1
ATOM 924 C CA . LYS A 1 119 ? 17.445 2.507 -21.409 1.00 88.75 119 LYS A CA 1
ATOM 925 C C . LYS A 1 119 ? 17.050 1.346 -20.495 1.00 88.75 119 LYS A C 1
ATOM 927 O O . LYS A 1 119 ? 16.822 1.573 -19.311 1.00 88.75 119 LYS A O 1
ATOM 932 N N . PHE A 1 120 ? 16.913 0.142 -21.048 1.00 87.25 120 PHE A N 1
ATOM 933 C CA . PHE A 1 120 ? 16.622 -1.058 -20.267 1.00 87.25 120 PHE A CA 1
ATOM 934 C C . PHE A 1 120 ? 17.823 -1.440 -19.395 1.00 87.25 120 PHE A C 1
ATOM 936 O O . PHE A 1 120 ? 17.662 -1.641 -18.196 1.00 87.25 120 PHE A O 1
ATOM 943 N N . GLU A 1 121 ? 19.024 -1.460 -19.977 1.00 84.06 121 GLU A N 1
ATOM 944 C CA . GLU A 1 121 ? 20.272 -1.758 -19.268 1.00 84.06 121 GLU A CA 1
ATOM 945 C C . GLU A 1 121 ? 20.549 -0.756 -18.141 1.00 84.06 121 GLU A C 1
ATOM 947 O O . GLU A 1 121 ? 20.982 -1.154 -17.072 1.00 84.06 121 GLU A O 1
ATOM 952 N N . GLY A 1 122 ? 20.241 0.531 -18.329 1.00 81.19 122 GLY A N 1
ATOM 953 C CA . GLY A 1 122 ? 20.390 1.530 -17.265 1.00 81.19 122 GLY A CA 1
ATOM 954 C C . GLY A 1 122 ? 19.392 1.399 -16.104 1.00 81.19 122 GLY A C 1
ATOM 955 O O . GLY A 1 122 ? 19.560 2.079 -15.092 1.00 81.19 122 GLY A O 1
ATOM 956 N N . PHE A 1 123 ? 18.340 0.591 -16.253 1.00 76.19 123 PHE A N 1
ATOM 957 C CA . PHE A 1 123 ? 17.354 0.325 -15.202 1.00 76.19 123 PHE A CA 1
ATOM 958 C C . PHE A 1 123 ? 17.630 -0.977 -14.432 1.00 76.19 123 PHE A C 1
ATOM 960 O O . PHE A 1 123 ? 17.327 -1.027 -13.240 1.00 76.19 123 PHE A O 1
ATOM 967 N N . ALA A 1 124 ? 18.113 -2.015 -15.125 1.00 61.75 124 ALA A N 1
ATOM 968 C CA . ALA A 1 124 ? 18.346 -3.364 -14.597 1.00 61.75 124 ALA A CA 1
ATOM 969 C C . ALA A 1 124 ? 19.642 -3.470 -13.775 1.00 61.75 124 ALA A C 1
ATOM 971 O O . ALA A 1 124 ? 19.647 -4.294 -12.833 1.00 61.75 124 ALA A O 1
#

Secondary structure (DSSP, 8-state):
--HHHHHHHHHHHHHHHHHHHT-----PPEEEEEES-S---TTSEEEEEEEEEETTEEEEEPP-GGG-SEEEEEETTEEEE----TT-SSSEEEEPPSS--EEEEEPPP-----SSHHHHHTT-

pLDDT: mean 89.3, std 12.48, range [47.75, 98.44]

Sequence (124 aa):
MNAALTLANMKYIVLSLFLSSAALPAFSHELWLEPEKWQVPVGTEIRAHIRNGEKLKGLDLAWFENRIDRLERHDGGGVTAITGRMGDVPAVITPAAEGLNVLVYQSPPSTLKYDSWEKFEGFA